Protein AF-A0AAW3UQJ2-F1 (afdb_monomer)

InterPro domains:
  IPR036942 TonB-dependent receptor-like, beta-barrel domain superfamily [G3DSA:2.40.170.20] (14-68)

Mean predicted aligned error: 8.63 Å

Organism: NCBI:txid134537

Nearest PDB structures (foldseek):
  7dsa-assembly1_B  TM=5.378E-01  e=4.155E+00  Gallus gallus
  6fk0-assembly1_B  TM=3.432E-01  e=7.751E-01  Homo sapiens
  1tij-assembly1_B  TM=3.267E-01  e=1.198E+00  Homo sapiens
  3jyg-assembly1_A  TM=3.912E-01  e=1.970E+00  Wolinella succinogenes
  3s67-assembly1_A-2  TM=2.451E-01  e=9.341E-01  Homo sapiens

Structure (mmCIF, N/CA/C/O backbone):
data_AF-A0AAW3UQJ2-F1
#
_entry.id   AF-A0AAW3UQJ2-F1
#
loop_
_atom_site.group_PDB
_atom_site.id
_atom_site.type_symbol
_atom_site.label_atom_id
_atom_site.label_alt_id
_atom_site.label_comp_id
_atom_site.label_asym_id
_atom_site.label_entity_id
_atom_site.label_seq_id
_atom_site.pdbx_PDB_ins_code
_atom_site.Cartn_x
_atom_site.Cartn_y
_atom_site.Cartn_z
_atom_site.occupancy
_atom_site.B_iso_or_equiv
_atom_site.auth_seq_id
_atom_site.auth_comp_id
_atom_site.auth_asym_id
_atom_site.auth_atom_id
_atom_site.pdbx_PDB_model_num
ATOM 1 N N . MET A 1 1 ? -22.806 28.464 27.072 1.00 36.50 1 MET A N 1
ATOM 2 C CA . MET A 1 1 ? -21.651 27.544 27.079 1.00 36.50 1 MET A CA 1
ATOM 3 C C . MET A 1 1 ? -21.525 26.948 25.685 1.00 36.50 1 MET A C 1
ATOM 5 O O . MET A 1 1 ? -22.513 26.422 25.197 1.00 36.50 1 MET A O 1
ATOM 9 N N . GLY A 1 2 ? -20.387 27.128 25.010 1.00 42.22 2 GLY A N 1
ATOM 10 C CA . GLY A 1 2 ? -20.183 26.646 23.639 1.00 42.22 2 GLY A CA 1
ATOM 11 C C . GLY A 1 2 ? -19.812 25.167 23.627 1.00 42.22 2 GLY A C 1
ATOM 12 O O . GLY A 1 2 ? -18.863 24.769 24.302 1.00 42.22 2 GLY A O 1
ATOM 13 N N . ASN A 1 3 ? -20.559 24.362 22.876 1.00 46.59 3 ASN A N 1
ATOM 14 C CA . ASN A 1 3 ? -20.182 22.985 22.585 1.00 46.59 3 ASN A CA 1
ATOM 15 C C . ASN A 1 3 ? -18.932 23.035 21.698 1.00 46.59 3 ASN A C 1
ATOM 17 O O . ASN A 1 3 ? -19.017 23.437 20.540 1.00 46.59 3 ASN A O 1
ATOM 21 N N . ARG A 1 4 ? -17.762 22.689 22.248 1.00 54.16 4 ARG A N 1
ATOM 22 C CA . ARG A 1 4 ? -16.589 22.381 21.423 1.00 54.16 4 ARG A CA 1
ATOM 23 C C . ARG A 1 4 ? -16.957 21.145 20.605 1.00 54.16 4 ARG A C 1
ATOM 25 O O . ARG A 1 4 ? -17.157 20.088 21.197 1.00 54.16 4 ARG A O 1
ATOM 32 N N . HIS A 1 5 ? -17.099 21.296 19.290 1.00 53.47 5 HIS A N 1
ATOM 33 C CA . HIS A 1 5 ? -17.039 20.155 18.382 1.00 53.47 5 HIS A CA 1
ATOM 34 C C . HIS A 1 5 ? -15.712 19.441 18.651 1.00 53.47 5 HIS A C 1
ATOM 36 O O . HIS A 1 5 ? -14.659 20.077 18.638 1.00 53.47 5 HIS A O 1
ATOM 42 N N . GLU A 1 6 ? -15.767 18.153 18.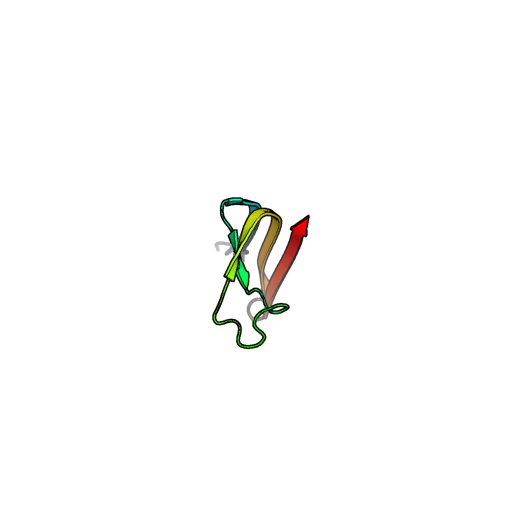978 1.00 63.81 6 GLU A N 1
ATOM 43 C CA . GLU A 1 6 ? -14.584 17.302 18.928 1.00 63.81 6 GLU A CA 1
ATOM 44 C C . GLU A 1 6 ? -14.182 17.221 17.451 1.00 63.81 6 GLU A C 1
ATOM 46 O O . GLU A 1 6 ? -14.950 16.749 16.617 1.00 63.81 6 GLU A O 1
ATOM 51 N N . GLU A 1 7 ? -13.039 17.814 17.118 1.00 64.81 7 GLU A N 1
ATOM 52 C CA . GLU A 1 7 ? -12.551 17.931 15.746 1.00 64.81 7 GLU A CA 1
ATOM 53 C C . GLU A 1 7 ? -12.055 16.557 15.275 1.00 64.81 7 GLU A C 1
ATOM 55 O O . GLU A 1 7 ? -11.314 15.867 15.986 1.00 64.81 7 GLU A O 1
ATOM 60 N N . SER A 1 8 ? -12.547 16.132 14.114 1.00 74.88 8 SER A N 1
ATOM 61 C CA . SER A 1 8 ? -12.139 14.913 13.424 1.00 74.88 8 SER A CA 1
ATOM 62 C C . SER A 1 8 ? -11.685 15.297 12.027 1.00 74.88 8 SER A C 1
ATOM 64 O O . SER A 1 8 ? -12.466 15.904 11.290 1.00 74.88 8 SER A O 1
ATOM 66 N N . ASP A 1 9 ? -10.478 14.885 11.663 1.00 89.38 9 ASP A N 1
ATOM 67 C CA . ASP A 1 9 ? -9.905 15.144 10.350 1.00 89.38 9 ASP A CA 1
ATOM 68 C C . ASP A 1 9 ? -9.955 13.856 9.539 1.00 89.38 9 ASP A C 1
ATOM 70 O O . ASP A 1 9 ? -9.562 12.792 10.020 1.00 89.38 9 ASP A O 1
ATOM 74 N N . ALA A 1 10 ? -10.468 13.936 8.317 1.00 91.31 10 ALA A N 1
ATOM 75 C CA . ALA A 1 10 ? -10.501 12.814 7.395 1.00 91.31 10 ALA A CA 1
ATOM 76 C C . ALA A 1 10 ? -10.121 13.292 6.000 1.00 91.31 10 ALA A C 1
ATOM 78 O O . ALA A 1 10 ? -10.656 14.286 5.506 1.00 91.31 10 ALA A O 1
ATOM 79 N N . GLU A 1 11 ? -9.228 12.552 5.356 1.00 95.25 11 GLU A N 1
ATOM 80 C CA . GLU A 1 11 ? -8.748 12.849 4.017 1.00 95.25 11 GLU A CA 1
ATOM 81 C C . GLU A 1 11 ? -8.995 11.658 3.093 1.00 95.25 11 GLU A C 1
ATOM 83 O O . GLU A 1 11 ? -8.945 10.487 3.483 1.00 95.25 11 GLU A O 1
ATOM 88 N N . ARG A 1 12 ? -9.272 11.980 1.831 1.00 95.50 12 ARG A N 1
ATOM 89 C CA . ARG A 1 12 ? -9.391 11.018 0.742 1.00 95.50 12 ARG A CA 1
ATOM 90 C C . ARG A 1 12 ? -8.564 11.517 -0.429 1.00 95.50 12 ARG A C 1
ATOM 92 O O . ARG A 1 12 ? -8.762 12.645 -0.876 1.00 95.50 12 ARG A O 1
ATOM 99 N N . GLY A 1 13 ? -7.732 10.641 -0.969 1.00 95.88 13 GLY A N 1
ATOM 100 C CA . GLY A 1 13 ? -7.016 10.845 -2.219 1.00 95.88 13 GLY A CA 1
ATOM 101 C C . GLY A 1 13 ? -7.412 9.804 -3.256 1.00 95.88 13 GLY A C 1
ATOM 102 O O . GLY A 1 13 ? -7.684 8.651 -2.929 1.00 95.88 13 GLY A O 1
ATOM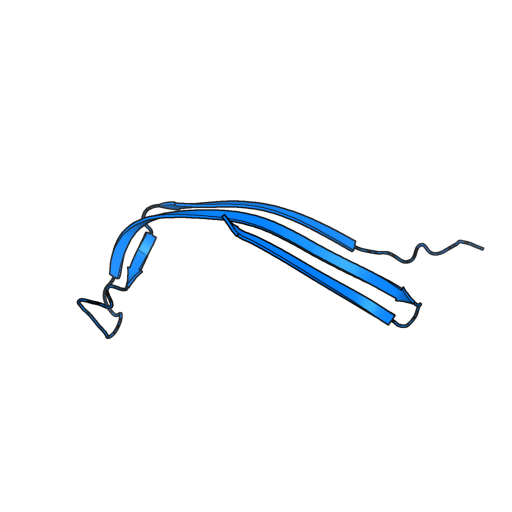 103 N N . ASP A 1 14 ? -7.422 10.207 -4.518 1.00 96.69 14 ASP A N 1
ATOM 104 C CA . ASP A 1 14 ? -7.285 9.304 -5.654 1.00 96.69 14 ASP A CA 1
ATOM 105 C C . ASP A 1 14 ? -6.054 9.727 -6.448 1.00 96.69 14 ASP A C 1
ATOM 107 O O . ASP A 1 14 ? -5.738 10.915 -6.535 1.00 96.69 14 ASP A O 1
ATOM 111 N N . TYR A 1 15 ? -5.314 8.751 -6.966 1.00 95.69 15 TYR A N 1
ATOM 112 C CA . TYR A 1 15 ? -4.068 9.027 -7.662 1.00 95.69 15 TYR A CA 1
ATOM 113 C C . TYR A 1 15 ? -3.913 8.177 -8.916 1.00 95.69 15 TYR A C 1
ATOM 115 O O . TYR A 1 15 ? -4.384 7.042 -9.016 1.00 95.69 15 TYR A O 1
ATOM 123 N N . GLN A 1 16 ? -3.209 8.757 -9.884 1.00 95.19 16 GLN A N 1
ATOM 124 C CA . GLN A 1 16 ? -2.647 8.054 -11.022 1.00 95.19 16 GLN A CA 1
ATOM 125 C C . GLN A 1 16 ? -1.235 8.577 -11.262 1.00 95.19 16 GLN A C 1
ATOM 127 O O . GLN A 1 16 ? -1.028 9.765 -11.503 1.00 95.19 16 GLN A O 1
ATOM 132 N N . ILE A 1 17 ? -0.271 7.668 -11.219 1.00 94.06 17 ILE A N 1
ATOM 133 C CA . ILE A 1 17 ? 1.141 7.934 -11.456 1.00 94.06 17 ILE A CA 1
ATOM 134 C C . ILE A 1 17 ? 1.541 7.152 -12.701 1.00 94.06 17 ILE A C 1
ATOM 136 O O . ILE A 1 17 ? 1.443 5.927 -12.732 1.00 94.06 17 ILE A O 1
ATOM 140 N N . ASN A 1 18 ? 1.995 7.872 -13.725 1.00 93.19 18 ASN A N 1
ATOM 141 C CA . ASN A 1 18 ? 2.548 7.281 -14.937 1.00 93.19 18 ASN A CA 1
ATOM 142 C C . ASN A 1 18 ? 4.035 7.643 -14.995 1.00 93.19 18 ASN A C 1
ATOM 144 O O . ASN A 1 18 ? 4.384 8.819 -15.108 1.00 93.19 18 ASN A O 1
ATOM 148 N N . GLN A 1 19 ? 4.909 6.645 -14.908 1.00 91.31 19 GLN A N 1
ATOM 149 C CA . GLN A 1 19 ? 6.352 6.818 -15.015 1.00 91.31 19 GLN A CA 1
ATOM 150 C C . GLN A 1 19 ? 6.831 6.263 -16.353 1.00 91.31 19 GLN A C 1
ATOM 152 O O . GLN A 1 19 ? 6.827 5.055 -16.568 1.00 91.31 19 GLN A O 1
ATOM 157 N N . THR A 1 20 ? 7.279 7.144 -17.244 1.00 90.81 20 THR A N 1
ATOM 158 C CA . THR A 1 20 ? 7.938 6.768 -18.503 1.00 90.81 20 THR A CA 1
ATOM 159 C C . THR A 1 20 ? 9.440 6.628 -18.309 1.00 90.81 20 THR A C 1
ATOM 161 O O . THR A 1 20 ? 10.020 7.327 -17.479 1.00 90.81 20 THR A O 1
ATOM 164 N N . ASN A 1 21 ? 10.084 5.800 -19.133 1.00 87.62 21 ASN A N 1
ATOM 165 C CA . ASN A 1 21 ? 11.527 5.549 -19.067 1.00 87.62 21 ASN A CA 1
ATOM 166 C C . ASN A 1 21 ? 11.961 5.007 -17.697 1.00 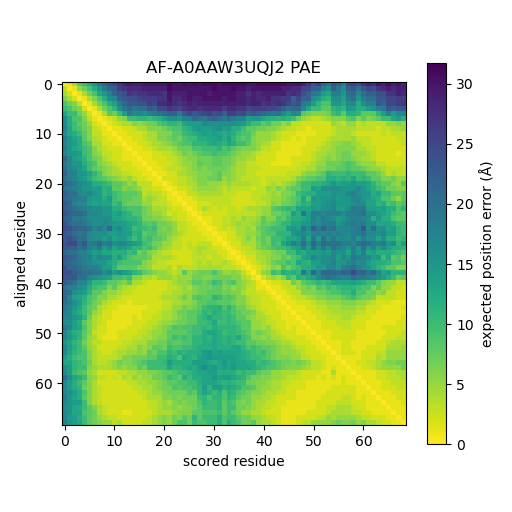87.62 21 ASN A C 1
ATOM 168 O O . ASN A 1 21 ? 13.037 5.341 -17.203 1.00 87.62 21 ASN A O 1
ATOM 172 N N . ALA A 1 22 ? 11.111 4.185 -17.076 1.00 86.12 22 ALA A N 1
ATOM 173 C CA . ALA A 1 22 ? 11.444 3.525 -15.827 1.00 86.12 22 ALA A CA 1
ATOM 174 C C . ALA A 1 22 ? 12.664 2.622 -16.041 1.00 86.12 22 ALA A C 1
ATOM 176 O O . ALA A 1 22 ? 12.707 1.846 -16.997 1.00 86.12 22 ALA A O 1
ATOM 177 N N . VAL A 1 23 ? 13.651 2.738 -15.157 1.00 89.56 23 VAL A N 1
ATOM 178 C CA . VAL A 1 23 ? 14.816 1.854 -15.137 1.00 89.56 23 VAL A CA 1
ATOM 179 C C . VAL A 1 23 ? 14.614 0.797 -14.064 1.00 89.56 23 VAL A C 1
ATOM 181 O O . VAL A 1 23 ? 14.144 1.099 -12.967 1.00 89.56 23 VAL A O 1
ATOM 184 N N . THR A 1 24 ? 14.938 -0.450 -14.379 1.00 87.06 24 THR A N 1
ATOM 185 C CA . THR A 1 24 ? 14.859 -1.565 -13.431 1.00 87.06 24 THR A CA 1
ATOM 186 C C . THR A 1 24 ? 16.221 -2.252 -13.370 1.00 87.06 24 THR A C 1
ATOM 188 O O . THR A 1 24 ? 16.842 -2.432 -14.421 1.00 87.06 24 THR A O 1
ATOM 191 N N . PRO A 1 25 ? 16.727 -2.603 -12.173 1.00 89.06 25 PRO A N 1
ATOM 192 C CA . PRO A 1 25 ? 17.962 -3.371 -12.056 1.00 89.06 25 PRO A CA 1
ATOM 193 C C . PRO A 1 25 ? 17.854 -4.692 -12.816 1.00 89.06 25 PRO A C 1
ATOM 195 O O . PRO A 1 25 ? 16.860 -5.409 -12.672 1.00 89.06 25 PRO A O 1
ATOM 198 N N . ASP A 1 26 ? 18.877 -5.025 -13.599 1.00 87.69 26 ASP A N 1
ATOM 199 C CA . ASP A 1 26 ? 18.925 -6.293 -14.325 1.00 87.69 26 ASP A CA 1
ATOM 200 C C . ASP A 1 26 ? 19.585 -7.370 -13.463 1.00 87.69 26 ASP A C 1
ATOM 202 O O . ASP A 1 26 ? 20.724 -7.779 -13.677 1.00 87.69 26 ASP A O 1
ATOM 206 N N . LEU A 1 27 ? 18.850 -7.827 -12.450 1.00 90.00 27 LEU A N 1
ATOM 207 C CA . LEU A 1 27 ? 19.348 -8.826 -11.500 1.00 90.00 27 LEU A CA 1
ATOM 208 C C . LEU A 1 27 ? 19.576 -10.207 -12.138 1.00 90.00 27 LEU A C 1
ATOM 210 O O . LEU A 1 27 ? 20.185 -11.070 -11.508 1.00 90.00 27 LEU A O 1
ATOM 214 N N . ALA A 1 28 ? 19.079 -10.432 -13.361 1.00 86.44 28 ALA A N 1
ATOM 215 C CA . ALA A 1 28 ? 19.280 -11.677 -14.091 1.00 86.44 28 ALA A CA 1
ATOM 216 C C . ALA A 1 28 ? 20.664 -11.731 -14.757 1.00 86.44 28 ALA A C 1
ATOM 218 O O . ALA A 1 28 ? 21.294 -12.790 -14.749 1.00 86.44 28 ALA A O 1
ATOM 219 N N . LEU A 1 29 ? 21.140 -10.609 -15.313 1.00 87.88 29 LEU A N 1
ATOM 220 C CA . LEU A 1 29 ? 22.469 -10.507 -15.930 1.00 87.88 29 LEU A CA 1
ATOM 221 C C . LEU A 1 29 ? 23.550 -10.002 -14.962 1.00 87.88 29 LEU A C 1
ATOM 223 O O . LEU A 1 29 ? 24.709 -10.395 -15.088 1.00 87.88 29 LEU A O 1
ATOM 227 N N . ASP A 1 30 ? 23.181 -9.172 -13.987 1.00 87.00 30 ASP A N 1
ATOM 228 C CA . ASP A 1 30 ? 24.076 -8.613 -12.974 1.00 87.00 30 ASP A CA 1
ATOM 229 C C . ASP A 1 30 ? 23.458 -8.712 -11.564 1.00 87.00 30 ASP A C 1
ATOM 231 O O . ASP A 1 30 ? 22.755 -7.804 -11.105 1.00 87.00 30 ASP A O 1
ATOM 235 N N . PRO A 1 31 ? 23.771 -9.785 -10.816 1.00 86.06 31 PRO A N 1
ATOM 236 C CA . PRO A 1 31 ? 23.278 -9.988 -9.454 1.00 86.06 31 PRO A CA 1
ATOM 237 C C . PRO A 1 31 ? 23.722 -8.917 -8.448 1.00 86.06 31 PRO A C 1
ATOM 239 O O . PRO A 1 31 ? 23.174 -8.858 -7.349 1.00 86.06 31 PRO A O 1
ATOM 242 N N . THR A 1 32 ? 24.722 -8.090 -8.783 1.00 91.12 32 THR A N 1
ATOM 243 C CA . THR A 1 32 ? 25.166 -6.987 -7.915 1.00 91.12 32 THR A CA 1
ATOM 244 C C . THR A 1 32 ? 24.262 -5.759 -8.022 1.00 91.12 32 THR A C 1
ATOM 246 O O . THR A 1 32 ? 24.353 -4.866 -7.182 1.00 91.12 32 THR A O 1
ATOM 249 N N . GLY A 1 33 ? 23.382 -5.710 -9.033 1.00 86.50 33 GLY A N 1
ATOM 250 C CA . GLY A 1 33 ? 22.465 -4.595 -9.266 1.00 86.50 33 GLY A CA 1
ATOM 251 C C . GLY A 1 33 ? 23.161 -3.302 -9.696 1.00 86.50 33 GLY A C 1
ATOM 252 O O . GLY A 1 33 ? 22.576 -2.227 -9.575 1.00 86.50 33 GLY A O 1
ATOM 253 N N . SER A 1 34 ? 24.404 -3.388 -10.177 1.00 89.81 34 SER A N 1
ATOM 254 C CA . SER A 1 34 ? 25.189 -2.230 -10.620 1.00 89.81 34 SER A CA 1
ATOM 255 C C . SER A 1 34 ? 24.742 -1.721 -11.993 1.00 89.81 34 SER A C 1
ATOM 257 O O . SER A 1 34 ? 25.014 -0.575 -12.354 1.00 89.81 34 SER A O 1
ATOM 259 N N . THR A 1 35 ? 24.046 -2.558 -12.763 1.00 88.69 35 THR A N 1
ATOM 260 C CA . THR A 1 35 ? 23.496 -2.224 -14.078 1.00 88.69 35 THR A CA 1
ATOM 261 C C . THR A 1 35 ? 21.967 -2.244 -14.080 1.00 88.69 35 THR A C 1
ATOM 263 O O . THR A 1 35 ? 21.312 -2.949 -13.309 1.00 88.69 35 THR A O 1
ATOM 266 N N . SER A 1 36 ? 21.376 -1.412 -14.938 1.00 87.62 36 SER A N 1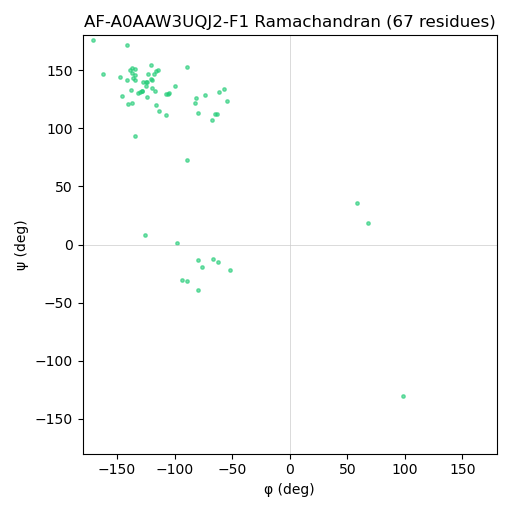
ATOM 267 C CA . SER A 1 36 ? 19.926 -1.283 -15.082 1.00 87.62 36 SER A CA 1
ATOM 268 C C . SER A 1 36 ? 19.530 -1.212 -16.549 1.00 87.62 36 SER A C 1
ATOM 270 O O . SER A 1 36 ? 20.304 -0.760 -17.396 1.00 87.62 36 SER A O 1
ATOM 272 N N . VAL A 1 37 ? 18.312 -1.660 -16.836 1.00 87.38 37 VAL A N 1
ATOM 273 C CA . VAL A 1 37 ? 17.700 -1.620 -18.166 1.00 87.38 37 VAL A CA 1
ATOM 274 C C . VAL A 1 37 ? 16.469 -0.723 -18.146 1.00 87.38 37 VAL A C 1
ATOM 276 O O . VAL A 1 37 ? 15.798 -0.590 -17.122 1.00 87.38 37 VAL A O 1
ATOM 279 N N . GLN A 1 38 ? 16.172 -0.079 -19.274 1.00 86.31 38 GLN A N 1
ATOM 280 C CA . GLN A 1 38 ? 14.957 0.715 -19.436 1.00 86.31 38 GLN A CA 1
ATOM 281 C C . GLN A 1 38 ? 13.779 -0.220 -19.730 1.00 86.31 38 GLN A C 1
ATOM 283 O O . GLN A 1 38 ? 13.720 -0.842 -20.788 1.00 86.31 38 GLN A O 1
ATOM 288 N N . THR A 1 39 ? 12.832 -0.298 -18.801 1.00 80.69 39 THR A N 1
ATOM 289 C CA . THR A 1 39 ? 11.726 -1.273 -18.813 1.00 80.69 39 THR A CA 1
ATOM 290 C C . THR A 1 39 ? 10.426 -0.686 -19.382 1.00 80.69 39 THR A C 1
ATOM 292 O O . THR A 1 39 ? 9.413 -1.371 -19.478 1.00 80.69 39 THR A O 1
ATOM 295 N N . GLY A 1 40 ? 10.435 0.580 -19.812 1.00 82.06 40 GLY A N 1
ATOM 296 C CA . GLY A 1 40 ? 9.287 1.229 -20.456 1.00 82.06 40 GLY A CA 1
ATOM 297 C C . GLY A 1 40 ? 8.456 2.091 -19.502 1.00 82.06 40 GLY A C 1
ATOM 298 O O . GLY A 1 40 ? 9.011 2.969 -18.837 1.00 82.06 40 GLY A O 1
ATOM 299 N N . GLU A 1 41 ? 7.129 1.904 -19.500 1.00 86.12 41 GLU A N 1
ATOM 300 C CA . GLU A 1 41 ? 6.174 2.678 -18.691 1.00 86.12 41 GLU A CA 1
ATOM 301 C C . GLU A 1 41 ? 5.642 1.856 -17.509 1.00 86.12 41 GLU A C 1
ATOM 303 O O . GLU A 1 41 ? 5.145 0.746 -17.692 1.00 86.12 41 GLU A O 1
ATOM 308 N N . VAL A 1 42 ? 5.695 2.428 -16.305 1.00 88.75 42 VAL A N 1
ATOM 309 C CA . VAL A 1 42 ? 5.048 1.891 -15.102 1.00 88.75 42 VAL A CA 1
ATOM 310 C C . VAL A 1 42 ? 3.852 2.769 -14.760 1.00 88.75 42 VAL A C 1
ATO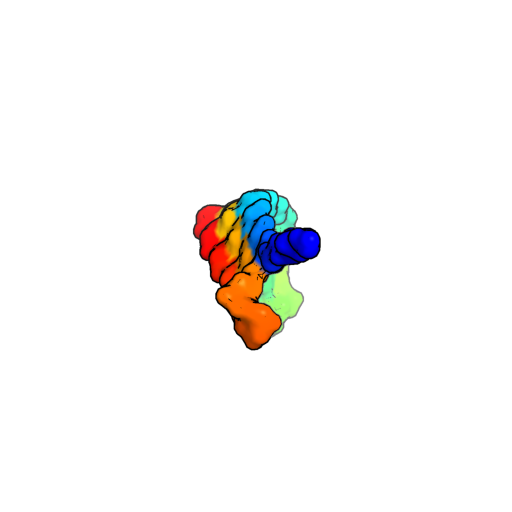M 312 O O . VAL A 1 42 ? 3.976 3.992 -14.685 1.00 88.75 42 VAL A O 1
ATOM 315 N N . ARG A 1 43 ? 2.691 2.147 -14.547 1.00 91.31 43 ARG A N 1
ATOM 316 C CA . ARG A 1 43 ? 1.455 2.829 -14.153 1.00 91.31 43 ARG A CA 1
ATOM 317 C C . ARG A 1 43 ? 1.027 2.342 -12.780 1.00 91.31 43 ARG A C 1
ATOM 319 O O . ARG A 1 43 ? 0.979 1.138 -12.556 1.00 91.31 43 ARG A O 1
ATOM 326 N N . SER A 1 44 ? 0.703 3.278 -11.899 1.00 93.00 44 SER A N 1
ATOM 327 C CA . SER A 1 44 ? 0.105 3.001 -10.597 1.00 93.00 44 SER A CA 1
ATOM 328 C C . SER A 1 44 ? -1.140 3.855 -10.430 1.00 93.00 44 SER A C 1
ATOM 330 O O . SER A 1 44 ? -1.114 5.052 -10.732 1.00 93.00 44 SER A O 1
ATOM 332 N N . ARG A 1 45 ? -2.243 3.251 -9.996 1.00 96.69 45 ARG A N 1
ATOM 333 C CA . ARG A 1 45 ? -3.497 3.944 -9.713 1.00 96.69 45 ARG A CA 1
ATOM 334 C C . ARG A 1 45 ? -4.036 3.450 -8.390 1.00 96.69 45 ARG A C 1
ATOM 336 O O . ARG A 1 45 ? -3.897 2.275 -8.069 1.00 96.69 45 ARG A O 1
ATOM 343 N N . GLY A 1 46 ? -4.674 4.338 -7.647 1.00 97.12 46 GLY A N 1
ATOM 344 C CA . GLY A 1 46 ? -5.180 3.955 -6.346 1.00 97.12 46 GLY A CA 1
ATOM 345 C C . GLY A 1 46 ? -6.067 4.990 -5.691 1.00 97.12 46 GLY A C 1
AT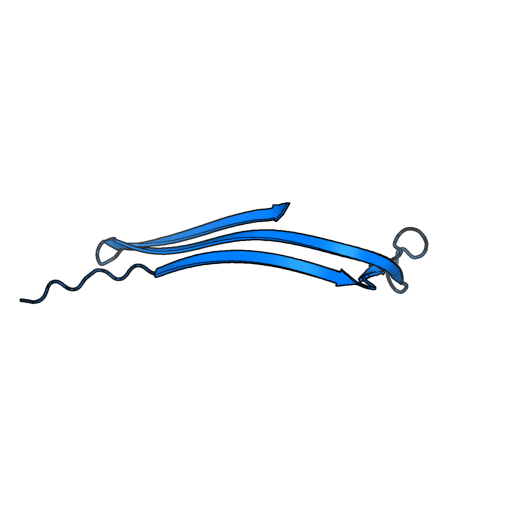OM 346 O O . GLY A 1 46 ? -6.292 6.091 -6.203 1.00 97.12 46 GLY A O 1
ATOM 347 N N . ILE A 1 47 ? -6.584 4.590 -4.538 1.00 97.31 47 ILE A N 1
ATOM 348 C CA . ILE A 1 47 ? -7.319 5.438 -3.607 1.00 97.31 47 ILE A CA 1
ATOM 349 C C . ILE A 1 47 ? -6.678 5.287 -2.234 1.00 97.31 47 ILE A C 1
ATOM 351 O O . ILE A 1 47 ? -6.346 4.179 -1.806 1.00 97.31 47 ILE A O 1
ATOM 355 N N . GLU A 1 48 ? -6.573 6.406 -1.530 1.00 97.62 48 GLU A N 1
ATOM 356 C CA . GLU A 1 48 ? -6.077 6.482 -0.165 1.00 97.62 48 GLU A CA 1
ATOM 357 C C . GLU A 1 48 ? -7.117 7.159 0.726 1.00 97.62 48 GLU A C 1
ATOM 359 O O . GLU A 1 48 ? -7.787 8.115 0.328 1.00 97.62 48 GLU A O 1
ATOM 364 N N . LEU A 1 49 ? -7.274 6.632 1.934 1.00 96.88 49 LEU A N 1
ATOM 365 C CA . LEU A 1 49 ? -8.153 7.154 2.970 1.00 96.88 49 LEU A CA 1
ATOM 366 C C . LEU A 1 49 ? -7.347 7.265 4.258 1.00 96.88 49 LEU A C 1
ATOM 368 O O . LEU A 1 49 ? -6.692 6.301 4.667 1.00 96.88 49 LEU A O 1
ATOM 372 N N . SER A 1 50 ? -7.430 8.411 4.920 1.00 96.25 50 SER A N 1
ATOM 373 C CA . SER A 1 50 ? -6.863 8.622 6.247 1.00 96.25 50 SER A CA 1
ATOM 374 C C . SER A 1 50 ? -7.880 9.329 7.135 1.00 96.25 50 SER A C 1
ATOM 376 O O . SER A 1 50 ? -8.746 10.066 6.664 1.00 96.25 50 SER A O 1
ATOM 378 N N . GLY A 1 51 ? -7.811 9.078 8.437 1.00 96.56 51 GLY A N 1
ATOM 379 C CA . GLY A 1 51 ? -8.625 9.811 9.387 1.00 96.56 51 GLY A CA 1
ATOM 380 C C . GLY A 1 51 ? -8.113 9.702 10.808 1.00 96.56 51 GLY A C 1
ATOM 381 O O . GLY A 1 51 ? -7.574 8.670 11.217 1.00 96.56 51 GLY A O 1
ATOM 382 N N . VAL A 1 52 ? -8.310 10.780 11.556 1.00 96.44 52 VAL A N 1
ATOM 383 C CA . VAL A 1 52 ? -8.024 10.894 12.981 1.00 96.44 52 VAL A CA 1
ATOM 384 C C . VAL A 1 52 ? -9.272 11.422 13.674 1.00 96.44 52 VAL A C 1
ATOM 386 O O . VAL A 1 52 ? -9.869 12.406 13.244 1.00 96.44 52 VAL A O 1
ATOM 389 N N . GLY A 1 53 ? -9.672 10.780 14.767 1.00 93.75 53 GLY A N 1
ATOM 390 C CA . GLY A 1 53 ? -10.836 11.203 15.537 1.00 93.75 53 GLY A CA 1
ATOM 391 C C . GLY A 1 53 ? -10.681 10.923 17.021 1.00 93.75 53 GLY A C 1
ATOM 392 O O . GLY A 1 53 ? -10.111 9.909 17.425 1.00 93.75 53 GLY A O 1
ATOM 393 N N . ASN A 1 54 ? -11.213 11.817 17.847 1.00 95.00 54 ASN A N 1
ATOM 394 C CA . ASN A 1 54 ? -11.340 11.586 19.280 1.00 95.00 54 ASN A CA 1
ATOM 395 C C . ASN A 1 54 ? -12.602 10.754 19.536 1.00 95.00 54 ASN A C 1
ATOM 397 O O . ASN A 1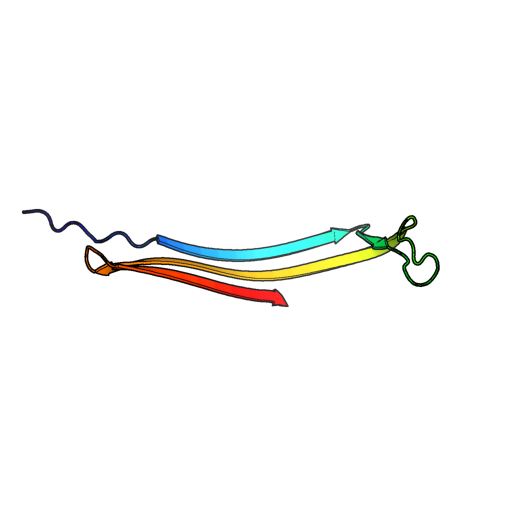 54 ? -13.697 11.147 19.155 1.00 95.00 54 ASN A O 1
ATOM 401 N N . VAL A 1 55 ? -12.450 9.592 20.166 1.00 90.56 55 VAL A N 1
ATOM 402 C CA . VAL A 1 55 ? -13.573 8.736 20.587 1.00 90.56 55 VAL A CA 1
ATOM 403 C C . VAL A 1 55 ? -14.039 9.126 21.993 1.00 90.56 55 VAL A C 1
ATOM 405 O O . VAL A 1 55 ? -15.216 9.014 22.320 1.00 90.56 55 VAL A O 1
ATOM 408 N N . THR A 1 56 ? -13.116 9.601 22.835 1.00 92.31 56 THR A N 1
ATOM 409 C CA . THR A 1 56 ? -13.419 10.310 24.087 1.00 92.31 56 THR A CA 1
ATOM 410 C C . THR A 1 56 ? -12.419 11.451 24.277 1.00 92.31 56 THR A C 1
ATOM 412 O O . THR A 1 56 ? -11.389 11.490 23.606 1.00 92.31 56 THR A O 1
ATOM 415 N N . ARG A 1 57 ? -12.632 12.316 25.278 1.00 88.94 57 ARG A N 1
ATOM 416 C CA . ARG A 1 57 ? -11.694 13.398 25.649 1.00 88.94 57 ARG A CA 1
ATOM 417 C C . ARG A 1 57 ? -10.239 12.955 25.869 1.00 88.94 57 ARG A C 1
ATOM 419 O O . ARG A 1 57 ? -9.344 13.791 25.820 1.00 88.94 57 ARG A O 1
ATOM 426 N N . ASN A 1 58 ? -10.016 11.672 26.157 1.00 94.44 58 ASN A N 1
ATOM 427 C CA . ASN A 1 58 ? -8.708 11.110 26.491 1.00 94.44 58 ASN A CA 1
ATOM 428 C C . ASN A 1 58 ? -8.337 9.919 25.589 1.00 94.44 58 ASN A C 1
ATOM 430 O O . ASN A 1 58 ? -7.366 9.223 25.877 1.00 94.44 58 ASN A O 1
ATOM 434 N N . PHE A 1 59 ? -9.117 9.645 24.539 1.00 92.19 59 PHE A N 1
ATOM 435 C CA . PHE A 1 59 ? -8.896 8.509 23.650 1.00 92.19 59 PHE A CA 1
ATOM 436 C C . PHE A 1 59 ? -9.159 8.917 22.205 1.00 92.19 59 PHE A C 1
ATOM 438 O O . PHE A 1 59 ? -10.276 9.311 21.870 1.00 92.19 59 PHE A O 1
ATOM 445 N N . SER A 1 60 ? -8.146 8.779 21.359 1.00 94.56 60 SER A N 1
ATOM 446 C CA . SER A 1 60 ? -8.223 9.038 19.926 1.00 94.56 60 SER A CA 1
ATOM 447 C C . SER A 1 60 ? -7.878 7.792 19.119 1.00 94.56 60 SER A C 1
ATOM 449 O O . SER A 1 60 ? -7.180 6.890 19.585 1.00 94.56 60 SER A O 1
ATOM 451 N N . VAL A 1 61 ? -8.406 7.741 17.902 1.00 95.44 61 VAL A N 1
ATOM 452 C CA . VAL A 1 61 ? -8.206 6.670 16.93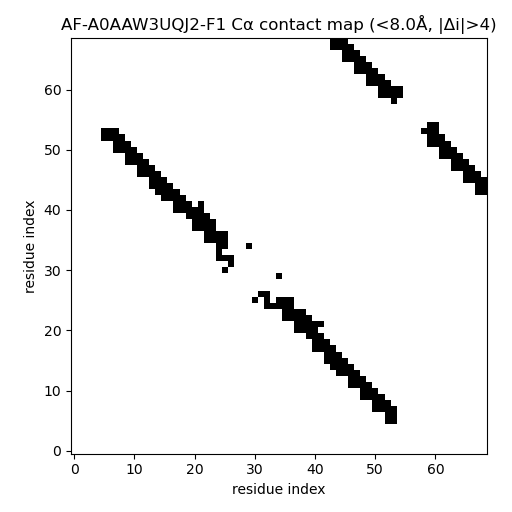1 1.00 95.44 61 VAL A CA 1
ATOM 453 C C . VAL A 1 61 ? -7.685 7.277 15.639 1.00 95.44 61 VAL A C 1
ATOM 455 O O . VAL A 1 61 ? -8.142 8.336 15.210 1.00 95.44 61 VAL A O 1
ATOM 458 N N . ILE A 1 62 ? -6.738 6.574 15.024 1.00 96.56 62 ILE A N 1
ATOM 459 C CA . ILE A 1 62 ? -6.219 6.856 13.689 1.00 96.56 62 ILE A CA 1
ATOM 460 C C . ILE A 1 62 ? -6.501 5.629 12.828 1.00 96.56 62 ILE A C 1
ATOM 462 O O . ILE A 1 62 ? -6.263 4.502 13.267 1.00 96.56 62 ILE A O 1
ATOM 466 N N . ALA A 1 63 ? -6.995 5.841 11.614 1.00 96.56 63 ALA A N 1
ATOM 467 C CA . ALA A 1 63 ? -7.228 4.782 10.644 1.00 96.56 63 ALA A CA 1
ATOM 468 C C . ALA A 1 63 ? -6.707 5.197 9.267 1.00 96.56 63 ALA A C 1
ATOM 470 O O . ALA A 1 63 ? -6.849 6.350 8.859 1.00 96.56 63 ALA A O 1
ATOM 471 N N . THR A 1 64 ? -6.122 4.241 8.547 1.00 97.12 64 THR A N 1
ATOM 472 C CA . THR A 1 64 ? -5.697 4.417 7.157 1.00 97.12 64 THR A CA 1
ATOM 473 C C . THR A 1 64 ? -6.084 3.199 6.328 1.00 97.12 64 THR A C 1
ATOM 475 O O . THR A 1 64 ? -6.051 2.063 6.807 1.00 97.12 64 THR A O 1
ATOM 478 N N . ALA A 1 65 ? -6.476 3.433 5.079 1.00 96.88 65 ALA A N 1
ATOM 479 C CA . ALA A 1 65 ? -6.777 2.387 4.112 1.00 96.88 65 ALA A CA 1
ATOM 480 C C . ALA A 1 65 ? -6.265 2.794 2.729 1.00 96.88 65 ALA A C 1
ATOM 482 O O . ALA A 1 65 ? -6.356 3.959 2.345 1.00 96.88 65 ALA A O 1
ATOM 483 N N . LYS A 1 66 ? -5.740 1.822 1.981 1.00 97.44 66 LYS A N 1
ATOM 484 C CA . LYS A 1 66 ? -5.249 2.017 0.615 1.00 97.44 66 LYS A CA 1
ATOM 485 C C . LYS A 1 66 ? -5.682 0.874 -0.291 1.00 97.44 66 LYS A C 1
ATOM 487 O O . LYS A 1 66 ? -5.789 -0.267 0.168 1.00 97.44 66 LYS A O 1
ATOM 492 N N . TYR A 1 67 ? -5.916 1.185 -1.559 1.00 97.19 67 TYR A N 1
ATOM 493 C CA . TYR A 1 67 ? -6.241 0.203 -2.584 1.00 97.19 67 TYR A CA 1
ATOM 494 C C . TYR A 1 67 ? -5.648 0.618 -3.928 1.00 97.19 67 TYR A C 1
ATOM 496 O O . TYR A 1 67 ? -5.917 1.728 -4.388 1.00 97.19 67 TYR A O 1
ATOM 504 N N . ASP A 1 68 ? -4.905 -0.298 -4.551 1.00 96.06 68 ASP A N 1
ATOM 505 C CA . ASP A 1 68 ? -4.150 -0.067 -5.785 1.00 96.06 68 ASP A CA 1
ATOM 506 C C . ASP A 1 68 ? -4.640 -1.019 -6.898 1.00 96.06 68 ASP A C 1
ATOM 508 O O . ASP A 1 68 ? -4.950 -2.183 -6.612 1.00 96.06 68 ASP A O 1
ATOM 512 N N . TRP A 1 69 ? -4.716 -0.539 -8.149 1.00 93.56 69 TRP A N 1
ATOM 513 C CA . TRP A 1 69 ? -5.113 -1.317 -9.340 1.00 93.56 69 TRP A CA 1
ATOM 514 C C . TRP A 1 69 ? -4.387 -0.905 -10.629 1.00 93.56 69 TRP A C 1
ATOM 516 O O . TRP A 1 69 ? -3.843 0.222 -10.706 1.00 93.56 69 TRP A O 1
#

Secondary structure (DSSP, 8-state):
--------EEEEEEEEEEEEEEEEE-TTT-TT---EEEEEEEEEEEEEEEEEEEEETTEEEEEEEEEE-

Radius of gyration: 21.54 Å; Cα contacts (8 Å, |Δi|>4): 118; chains: 1; bounding box: 47×39×48 Å

pLDDT: mean 87.65, std 13.29, range [36.5, 97.62]

Foldseek 3Di:
DDDPDFDKDKDKDWDKDKDAQDWDQPCVVPVVSPDIDRPGIDIKTKMKMWMKGAPDPPDIDIDIDMDID

Sequence (69 aa):
MGNRHEESDAERGDYQINQTNAVTPDLALDPTGSTSVQTGEVRSRGIELSGVGNVTRNFSVIATAKYDW

Solvent-accessible surface area (backbone atoms only — not comparable to full-atom values): 4316 Å² total; per-residue (Å²): 136,82,82,75,75,84,73,61,53,72,49,76,48,75,51,76,48,78,41,72,72,36,70,42,64,36,55,88,88,33,79,84,50,87,48,68,43,76,7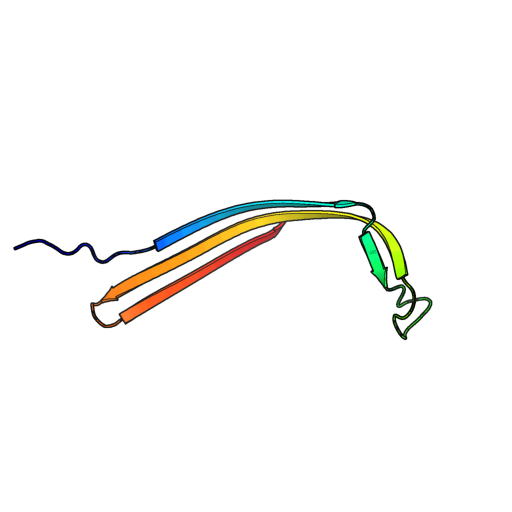4,39,72,49,74,47,31,37,41,40,38,40,35,40,37,64,81,45,103,88,40,71,50,76,52,74,51,75,51,75,102